Protein AF-A0A968GPU6-F1 (afdb_monomer_lite)

Structure (mmCIF, N/CA/C/O backbone):
data_AF-A0A968GPU6-F1
#
_entry.id   AF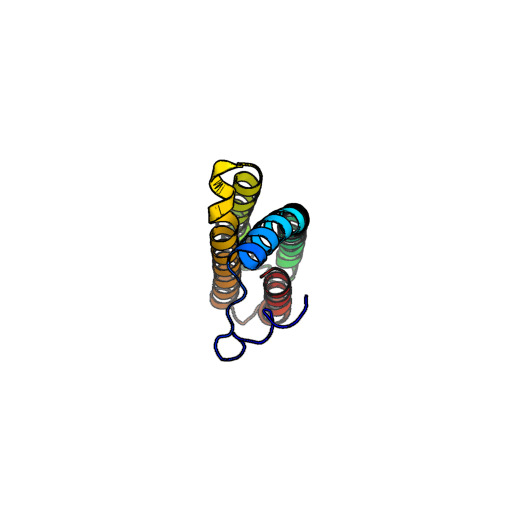-A0A968GPU6-F1
#
loop_
_atom_site.group_PDB
_atom_site.id
_atom_site.type_symbol
_atom_site.label_atom_id
_atom_site.label_alt_id
_atom_site.label_comp_id
_atom_site.label_asym_id
_atom_site.label_entity_id
_atom_site.label_seq_id
_atom_site.pdbx_PDB_ins_code
_atom_site.Cartn_x
_atom_site.Cartn_y
_atom_site.Cartn_z
_atom_site.occupancy
_atom_site.B_iso_or_equiv
_atom_site.auth_seq_id
_atom_site.auth_comp_id
_atom_site.auth_asym_id
_atom_site.auth_atom_id
_atom_site.pdbx_PDB_model_num
ATOM 1 N N . MET A 1 1 ? -8.456 8.054 47.550 1.00 48.69 1 MET A N 1
ATOM 2 C CA . MET A 1 1 ? -9.000 7.369 46.356 1.00 48.69 1 MET A CA 1
ATOM 3 C C . MET A 1 1 ? -7.920 7.128 45.283 1.00 48.69 1 MET A C 1
ATOM 5 O O . MET A 1 1 ? -8.263 7.039 44.116 1.00 48.69 1 MET A O 1
ATOM 9 N N . ASN A 1 2 ? -6.633 6.989 45.658 1.00 53.50 2 ASN A N 1
ATOM 10 C CA . ASN A 1 2 ? -5.500 6.920 44.710 1.00 53.50 2 ASN A CA 1
ATOM 11 C C . ASN A 1 2 ? -4.607 5.671 44.880 1.00 53.50 2 ASN A C 1
ATOM 13 O O . ASN A 1 2 ? -3.618 5.537 44.168 1.00 53.50 2 ASN A O 1
ATOM 17 N N . GLU A 1 3 ? -4.919 4.755 45.801 1.00 53.34 3 GLU A N 1
ATOM 18 C CA . GLU A 1 3 ? -4.015 3.633 46.116 1.00 53.34 3 GLU A CA 1
ATOM 19 C C . GLU A 1 3 ? -4.204 2.389 45.233 1.00 53.34 3 GLU A C 1
ATOM 21 O O . GLU A 1 3 ? -3.287 1.580 45.127 1.00 53.34 3 GLU A O 1
ATOM 26 N N . SER A 1 4 ? -5.336 2.229 44.536 1.00 55.22 4 SER A N 1
ATOM 27 C CA . SER A 1 4 ? -5.575 1.027 43.712 1.00 55.22 4 SER A CA 1
ATOM 28 C C . SER A 1 4 ? -4.913 1.062 42.330 1.00 55.22 4 SER A C 1
ATOM 30 O O . SER A 1 4 ? -4.809 0.022 41.684 1.00 55.22 4 SER A O 1
ATOM 32 N N . LEU A 1 5 ? -4.438 2.227 41.871 1.00 55.34 5 LEU A N 1
ATOM 33 C CA . LEU A 1 5 ? -3.836 2.375 40.539 1.00 55.34 5 LEU A CA 1
ATOM 34 C C . LEU A 1 5 ? -2.384 1.875 40.470 1.00 55.34 5 LEU A C 1
ATOM 36 O O . LEU A 1 5 ? -1.908 1.533 39.391 1.00 55.34 5 LEU A O 1
ATOM 40 N N . TYR A 1 6 ? -1.684 1.796 41.605 1.00 55.47 6 TYR A N 1
ATOM 41 C CA . TYR A 1 6 ? -0.254 1.466 41.646 1.00 55.47 6 TYR A CA 1
ATOM 42 C C . TYR A 1 6 ? 0.049 -0.018 41.889 1.00 55.47 6 TYR A C 1
ATOM 44 O O . TYR A 1 6 ? 1.176 -0.453 41.658 1.00 55.47 6 TYR A O 1
ATOM 52 N N . ALA A 1 7 ? -0.937 -0.818 42.305 1.00 53.78 7 ALA A N 1
ATOM 53 C CA . ALA A 1 7 ? -0.717 -2.206 42.722 1.00 53.78 7 ALA A CA 1
ATOM 54 C C . ALA A 1 7 ? -0.409 -3.188 41.567 1.00 53.78 7 ALA A C 1
ATOM 56 O O . ALA A 1 7 ? -0.089 -4.347 41.822 1.00 53.78 7 ALA A O 1
ATOM 57 N N . GLN A 1 8 ? -0.495 -2.758 40.302 1.00 57.78 8 GLN A N 1
ATOM 58 C CA . GLN A 1 8 ? -0.312 -3.623 39.124 1.00 57.78 8 GLN A CA 1
ATOM 59 C C . GLN A 1 8 ? 0.889 -3.254 38.238 1.00 57.78 8 GLN A C 1
ATOM 61 O O . GLN A 1 8 ? 1.000 -3.758 37.129 1.00 57.78 8 GLN A O 1
ATOM 66 N N . THR A 1 9 ? 1.846 -2.454 38.713 1.00 57.00 9 THR A N 1
ATOM 67 C CA . THR A 1 9 ? 3.038 -2.051 37.930 1.00 57.00 9 THR A CA 1
ATOM 68 C C . THR A 1 9 ? 3.985 -3.195 37.542 1.00 57.00 9 THR A C 1
ATOM 70 O O . THR A 1 9 ? 4.861 -2.992 36.707 1.00 57.00 9 THR A O 1
ATOM 73 N N . ASN A 1 10 ? 3.793 -4.412 38.067 1.00 58.62 10 ASN A N 1
ATOM 74 C CA . ASN A 1 10 ? 4.578 -5.589 37.671 1.00 58.62 10 ASN A CA 1
ATOM 75 C C . ASN A 1 10 ? 4.039 -6.300 36.407 1.00 58.62 10 ASN A C 1
ATOM 77 O O . ASN A 1 10 ? 4.598 -7.291 35.940 1.00 58.62 10 ASN A O 1
ATOM 81 N N . ARG A 1 11 ? 2.937 -5.804 35.831 1.00 59.97 11 ARG A N 1
ATOM 82 C CA . ARG A 1 11 ? 2.439 -6.174 34.503 1.00 59.97 11 ARG A CA 1
ATOM 83 C C . ARG A 1 11 ? 2.084 -4.883 33.778 1.00 59.97 11 ARG A C 1
ATOM 85 O O . ARG A 1 11 ? 1.332 -4.078 34.303 1.00 59.97 11 ARG A O 1
ATOM 92 N N . LEU A 1 12 ? 2.569 -4.696 32.553 1.00 64.75 12 LEU A N 1
ATOM 93 C CA . LEU A 1 12 ? 2.187 -3.584 31.667 1.00 64.75 12 LEU A CA 1
ATOM 94 C C . LEU A 1 12 ? 0.720 -3.722 31.181 1.00 64.75 12 LEU A C 1
ATOM 96 O O . LEU A 1 12 ? 0.446 -3.636 29.987 1.00 64.75 12 LEU A O 1
ATOM 100 N N . ARG A 1 13 ? -0.227 -4.022 32.079 1.00 59.91 13 ARG A N 1
ATOM 101 C CA . ARG A 1 13 ? -1.660 -4.151 31.802 1.00 59.91 13 ARG A CA 1
ATOM 102 C C . ARG A 1 13 ? -2.419 -3.146 32.651 1.00 59.91 13 ARG A C 1
ATOM 104 O O . ARG A 1 13 ? -2.298 -3.138 33.871 1.00 59.91 13 ARG A O 1
ATOM 111 N N . PHE A 1 14 ? -3.206 -2.317 31.980 1.00 70.81 14 PHE A N 1
ATOM 112 C CA . PHE A 1 14 ? -4.146 -1.421 32.633 1.00 70.81 14 PHE A CA 1
ATOM 113 C C . PHE A 1 14 ? -5.359 -2.208 33.161 1.00 70.81 14 PHE A C 1
ATOM 115 O O . PHE A 1 14 ? -5.649 -3.299 32.659 1.00 70.81 14 PHE A O 1
ATOM 122 N N . PRO A 1 15 ? -6.093 -1.663 34.145 1.00 79.81 15 PRO A N 1
ATOM 123 C CA . PRO A 1 15 ? -7.389 -2.200 34.550 1.00 79.81 15 PRO A CA 1
ATOM 124 C C . PRO A 1 15 ? -8.339 -2.332 33.349 1.00 79.81 15 PRO A C 1
ATOM 126 O O . PRO A 1 15 ? -8.404 -1.429 32.512 1.00 79.81 15 PRO A O 1
ATOM 129 N N . GLU A 1 16 ? -9.096 -3.434 33.270 1.00 75.81 16 GLU A N 1
ATOM 130 C CA . GLU A 1 16 ? -9.907 -3.775 32.084 1.00 75.81 16 GLU A CA 1
ATOM 131 C C . GLU A 1 16 ? -10.935 -2.694 31.710 1.00 75.81 16 GLU A C 1
ATOM 133 O O . GLU A 1 16 ? -11.199 -2.476 30.527 1.00 75.81 16 GLU A O 1
ATOM 138 N N . GLU A 1 17 ? -11.479 -1.973 32.693 1.00 75.38 17 GLU A N 1
ATOM 139 C CA . GLU A 1 17 ? -12.395 -0.847 32.467 1.00 75.38 17 GLU A CA 1
ATOM 140 C C . GLU A 1 17 ? -11.727 0.325 31.743 1.00 75.38 17 GLU A C 1
ATOM 142 O O . GLU A 1 17 ? -12.284 0.846 30.773 1.00 75.38 17 GLU A O 1
ATOM 147 N N . ILE A 1 18 ? -10.510 0.690 32.157 1.00 76.00 18 ILE A N 1
ATOM 148 C CA . ILE A 1 18 ? -9.729 1.757 31.521 1.00 76.00 18 ILE A CA 1
ATOM 149 C C . ILE A 1 18 ? -9.298 1.313 30.122 1.00 76.00 18 ILE A C 1
ATOM 151 O O . ILE A 1 18 ? -9.403 2.079 29.168 1.00 76.00 18 ILE A O 1
ATOM 155 N N . GLU A 1 19 ? -8.878 0.056 29.963 1.00 74.19 19 GLU A N 1
ATOM 156 C CA . GLU A 1 19 ? -8.459 -0.488 28.667 1.00 74.19 19 GLU A CA 1
ATOM 157 C C . GLU A 1 19 ? -9.624 -0.541 27.659 1.00 74.19 19 GLU A C 1
ATOM 159 O O . GLU A 1 19 ? -9.442 -0.303 26.461 1.00 74.19 19 GLU A O 1
ATOM 164 N N . LYS A 1 20 ? -10.846 -0.816 28.135 1.00 74.81 20 LYS A N 1
ATOM 165 C CA . LYS A 1 20 ? -12.064 -0.808 27.315 1.00 74.81 20 LYS A CA 1
ATOM 166 C C . LYS A 1 20 ? -12.468 0.610 26.910 1.00 74.81 20 LYS A C 1
ATOM 168 O O . LYS A 1 20 ? -12.769 0.819 25.736 1.00 74.81 20 LYS A O 1
ATOM 173 N N . GLN A 1 21 ? -12.443 1.572 27.834 1.00 73.44 21 GLN A N 1
ATOM 174 C CA . GLN A 1 21 ? -12.720 2.982 27.526 1.00 73.44 21 GLN A CA 1
ATOM 175 C C . GLN A 1 21 ? -11.684 3.557 26.554 1.00 73.44 21 GLN A C 1
ATOM 177 O O . GLN A 1 21 ? -12.059 4.122 25.528 1.00 73.44 21 GLN A O 1
ATOM 182 N N . PHE A 1 22 ? -10.396 3.294 26.796 1.00 71.50 22 PHE A N 1
ATOM 183 C CA . PHE A 1 22 ? -9.315 3.693 25.899 1.00 71.50 22 PHE A CA 1
ATOM 184 C C . PHE A 1 22 ? -9.508 3.126 24.491 1.00 71.50 22 PHE A C 1
ATOM 186 O O . PHE A 1 22 ? -9.403 3.866 23.519 1.00 71.50 22 PHE A O 1
ATOM 193 N N . ARG A 1 23 ? -9.853 1.837 24.349 1.00 68.19 23 ARG A N 1
ATOM 194 C CA . ARG A 1 23 ? -10.138 1.245 23.030 1.00 68.19 23 ARG A CA 1
ATOM 195 C C . ARG A 1 23 ? -11.301 1.935 22.323 1.00 68.19 23 ARG A C 1
ATOM 197 O O . ARG A 1 23 ? -11.205 2.186 21.126 1.00 68.19 23 ARG A O 1
ATOM 204 N N . VAL A 1 24 ? -12.385 2.251 23.029 1.00 69.06 24 VAL A N 1
ATOM 205 C CA . VAL A 1 24 ? -13.553 2.925 22.434 1.00 69.06 24 VAL A CA 1
ATOM 206 C C . VAL A 1 24 ? -13.193 4.330 21.945 1.00 69.06 24 VAL A C 1
ATOM 208 O O . VAL A 1 24 ? -13.494 4.666 20.796 1.00 69.06 24 VAL A O 1
ATOM 211 N N . ASP A 1 25 ? -12.499 5.118 22.764 1.00 66.69 25 ASP A N 1
ATOM 212 C CA . ASP A 1 25 ? -12.098 6.482 22.405 1.00 66.69 25 ASP A CA 1
ATOM 213 C C . ASP A 1 25 ? -11.018 6.502 21.316 1.00 66.69 25 ASP A C 1
ATOM 215 O O . ASP A 1 25 ? -11.111 7.273 20.355 1.00 66.69 25 ASP A O 1
ATOM 219 N N . TYR A 1 26 ? -10.052 5.584 21.384 1.00 66.19 26 TYR A N 1
ATOM 220 C CA . TYR A 1 26 ? -9.037 5.395 20.350 1.00 66.19 26 TYR A CA 1
ATOM 221 C C . TYR A 1 26 ? -9.676 5.003 19.012 1.00 66.19 26 TYR A C 1
ATOM 223 O O . TYR A 1 26 ? -9.396 5.613 17.982 1.00 66.19 26 TYR A O 1
ATOM 231 N N . HIS A 1 27 ? -10.613 4.050 19.006 1.00 64.56 27 HIS A N 1
ATOM 232 C CA . HIS A 1 27 ? -11.337 3.671 17.790 1.00 64.56 27 HIS A CA 1
ATOM 233 C C . HIS A 1 27 ? -12.194 4.808 17.224 1.00 64.56 27 HIS A C 1
ATOM 235 O O . HIS A 1 27 ? -12.430 4.843 16.014 1.00 64.56 27 HIS A O 1
ATOM 241 N N . ARG A 1 28 ? -12.674 5.735 18.060 1.00 64.88 28 ARG A N 1
ATOM 242 C CA . ARG A 1 28 ? -13.468 6.882 17.610 1.00 64.88 28 ARG A CA 1
ATOM 243 C C . ARG A 1 28 ? -12.600 7.967 16.976 1.00 64.88 28 ARG A C 1
ATOM 245 O O . ARG A 1 28 ? -12.953 8.450 15.902 1.00 64.88 28 ARG A O 1
ATOM 252 N N . SER A 1 29 ? -11.476 8.313 17.602 1.00 61.47 29 SER A N 1
ATOM 253 C 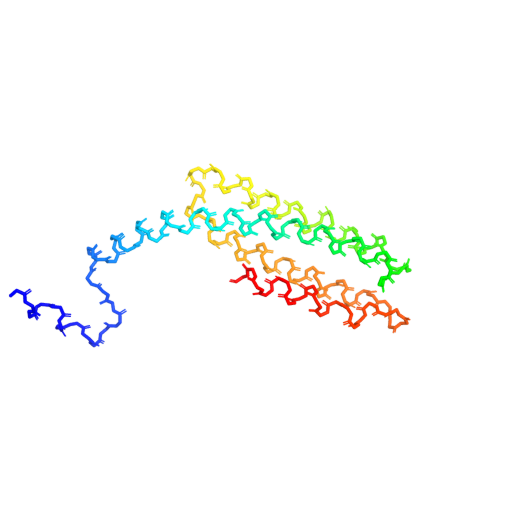CA . SER A 1 29 ? -10.556 9.348 17.111 1.00 61.47 29 SER A CA 1
ATOM 254 C C . SER A 1 29 ? -9.799 8.899 15.854 1.00 61.47 29 SER A C 1
ATOM 256 O O . SER A 1 29 ? -9.739 9.615 14.853 1.00 61.47 29 SER A O 1
ATOM 258 N N . THR A 1 30 ? -9.320 7.652 15.841 1.00 65.88 30 THR A N 1
ATOM 259 C CA . THR A 1 30 ? -8.502 7.115 14.745 1.00 65.88 30 THR A CA 1
ATOM 260 C C . THR A 1 30 ? -9.290 6.958 13.437 1.00 65.88 30 THR A C 1
ATOM 262 O O . THR A 1 30 ? -8.722 7.123 12.363 1.00 65.88 30 THR A O 1
ATOM 265 N N . ARG A 1 31 ? -10.616 6.745 13.480 1.00 66.31 31 ARG A N 1
ATOM 266 C CA . ARG A 1 31 ? -11.455 6.557 12.273 1.00 66.31 31 ARG A CA 1
ATOM 267 C C . ARG A 1 31 ? -11.355 7.687 11.251 1.00 66.31 31 ARG A C 1
ATOM 269 O O . ARG A 1 31 ? -11.281 7.411 10.053 1.00 66.31 31 ARG A O 1
ATOM 276 N N . SER A 1 32 ? -11.418 8.938 11.700 1.00 68.25 32 SER A N 1
ATOM 277 C CA . SER A 1 32 ? -11.400 10.087 10.788 1.00 68.25 32 SER A CA 1
ATOM 278 C C . SER A 1 32 ? -10.004 10.297 10.211 1.00 68.25 32 SER A C 1
ATOM 280 O O . SER A 1 32 ? -9.863 10.458 8.999 1.00 68.25 32 SER A O 1
ATOM 282 N N . SER A 1 33 ? -8.973 10.186 11.049 1.00 72.31 33 SER A N 1
ATOM 283 C CA . SER A 1 33 ? -7.576 10.305 10.626 1.00 72.31 33 SER A CA 1
ATOM 284 C C . SER A 1 33 ? -7.178 9.209 9.635 1.00 72.31 33 SER A C 1
ATOM 286 O O . SER A 1 33 ? -6.562 9.514 8.618 1.00 72.31 33 SER A O 1
ATOM 288 N N . THR A 1 34 ? -7.602 7.956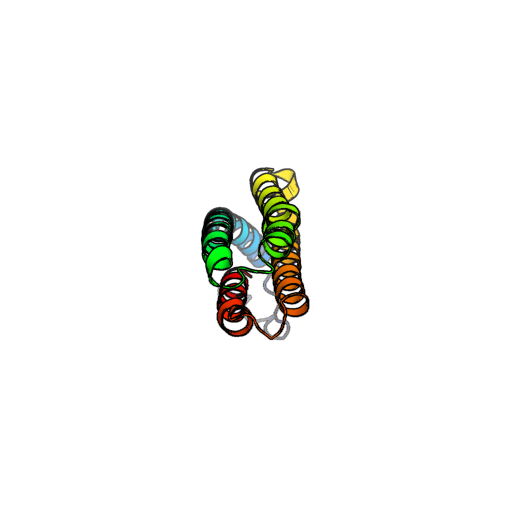 9.843 1.00 74.69 34 THR A N 1
ATOM 289 C CA . THR A 1 34 ? -7.324 6.848 8.910 1.00 74.69 34 THR A CA 1
ATOM 290 C C . THR A 1 34 ? -7.952 7.078 7.537 1.00 74.69 34 THR A C 1
ATOM 292 O O . THR A 1 34 ? -7.321 6.800 6.522 1.00 74.69 34 THR A O 1
ATOM 295 N N . ARG A 1 35 ? -9.178 7.614 7.475 1.00 80.25 35 ARG A N 1
ATOM 296 C CA . ARG A 1 35 ? -9.838 7.925 6.195 1.00 80.25 35 ARG A CA 1
ATOM 297 C C . ARG A 1 35 ? -9.129 9.045 5.447 1.00 80.25 35 ARG A C 1
ATOM 299 O O . ARG A 1 35 ? -8.908 8.917 4.249 1.00 80.25 35 ARG A O 1
ATOM 306 N N . ILE A 1 36 ? -8.750 10.111 6.151 1.00 80.69 36 ILE A N 1
ATOM 307 C CA . ILE A 1 36 ? -7.992 11.223 5.565 1.00 80.69 36 ILE A CA 1
ATOM 308 C C . ILE A 1 36 ? -6.643 10.719 5.043 1.00 80.69 36 ILE A C 1
ATOM 310 O O . ILE A 1 36 ? -6.277 11.021 3.911 1.00 80.69 36 ILE A O 1
ATOM 314 N N . ALA A 1 37 ? -5.953 9.883 5.822 1.00 80.12 37 ALA A N 1
ATOM 315 C CA . ALA A 1 37 ? -4.693 9.272 5.424 1.00 80.12 37 ALA A CA 1
ATOM 316 C C . ALA A 1 37 ? -4.854 8.362 4.193 1.00 80.12 37 ALA A C 1
ATOM 318 O O . ALA A 1 37 ? -4.037 8.439 3.288 1.00 80.12 37 ALA A O 1
ATOM 319 N N . LEU A 1 38 ? -5.920 7.553 4.111 1.00 78.19 38 LEU A N 1
ATOM 320 C CA . LEU A 1 38 ? -6.239 6.730 2.932 1.00 78.19 38 LEU A CA 1
ATOM 321 C C . LEU A 1 38 ? -6.447 7.562 1.666 1.00 78.19 38 LEU A C 1
ATOM 323 O O . LEU A 1 38 ? -5.907 7.222 0.615 1.00 78.19 38 LEU A O 1
ATOM 327 N N . VAL A 1 39 ? -7.213 8.651 1.759 1.00 83.19 39 VAL A N 1
ATOM 328 C CA . VAL A 1 39 ? -7.459 9.543 0.617 1.00 83.19 39 VAL A CA 1
ATOM 329 C C . VAL A 1 39 ? -6.169 10.232 0.184 1.00 83.19 39 VAL A C 1
ATOM 331 O O . VAL A 1 39 ? -5.848 10.230 -1.002 1.00 83.19 39 VAL A O 1
ATOM 334 N N . LEU A 1 40 ? -5.410 10.783 1.136 1.00 82.56 40 LEU A N 1
ATOM 335 C CA . LEU A 1 40 ? -4.114 11.405 0.863 1.00 82.56 40 LEU A CA 1
ATOM 336 C C . LEU A 1 40 ? -3.125 10.404 0.267 1.00 82.56 40 LEU A C 1
ATOM 338 O O . LEU A 1 40 ? -2.469 10.724 -0.717 1.00 82.56 40 LEU A O 1
ATOM 342 N N . GLY A 1 41 ? -3.053 9.194 0.819 1.00 80.06 41 GLY A N 1
ATOM 343 C CA . GLY A 1 41 ? -2.203 8.115 0.332 1.00 80.06 41 GLY A CA 1
ATOM 344 C C . GLY A 1 41 ? -2.544 7.747 -1.106 1.00 80.06 41 GLY A C 1
ATOM 345 O O . GLY A 1 41 ? -1.663 7.767 -1.957 1.00 80.06 41 GLY A O 1
ATOM 346 N N . LEU A 1 42 ? -3.823 7.511 -1.414 1.00 82.00 42 LEU A N 1
ATOM 347 C CA . LEU A 1 42 ? -4.270 7.216 -2.777 1.00 82.00 42 LEU A CA 1
ATOM 348 C C . LEU A 1 42 ? -3.979 8.375 -3.742 1.00 82.00 42 LEU A C 1
ATOM 350 O O . LEU A 1 42 ? -3.519 8.141 -4.861 1.00 82.00 42 LEU A O 1
ATOM 354 N N . PHE A 1 43 ? -4.222 9.616 -3.317 1.00 85.19 43 PHE A N 1
ATOM 355 C CA . PHE A 1 43 ? -3.977 10.807 -4.127 1.00 85.19 43 PHE A CA 1
ATOM 356 C C . PHE A 1 43 ? -2.489 10.989 -4.433 1.00 85.19 43 PHE A C 1
ATOM 358 O O . PHE A 1 43 ? -2.108 11.083 -5.599 1.00 85.19 43 PHE A O 1
ATOM 365 N N . LEU A 1 44 ? -1.640 10.975 -3.404 1.00 80.75 44 LEU A N 1
ATOM 366 C CA . LEU A 1 44 ? -0.194 11.107 -3.552 1.00 80.75 44 LEU A CA 1
ATOM 367 C C . LEU A 1 44 ? 0.368 9.938 -4.365 1.00 80.75 44 LEU A C 1
ATOM 369 O O . LEU A 1 44 ? 1.131 10.156 -5.301 1.00 80.75 44 LEU A O 1
ATOM 373 N N . TYR A 1 45 ? -0.063 8.707 -4.090 1.00 77.56 45 TYR A N 1
ATOM 374 C CA . TYR A 1 45 ? 0.381 7.529 -4.831 1.00 77.56 45 TYR A CA 1
ATOM 375 C C . TYR A 1 45 ? -0.033 7.575 -6.309 1.00 77.56 45 TYR A C 1
ATOM 377 O O . TYR A 1 45 ? 0.744 7.189 -7.181 1.00 77.56 45 TYR A O 1
ATOM 385 N N . SER A 1 46 ? -1.213 8.114 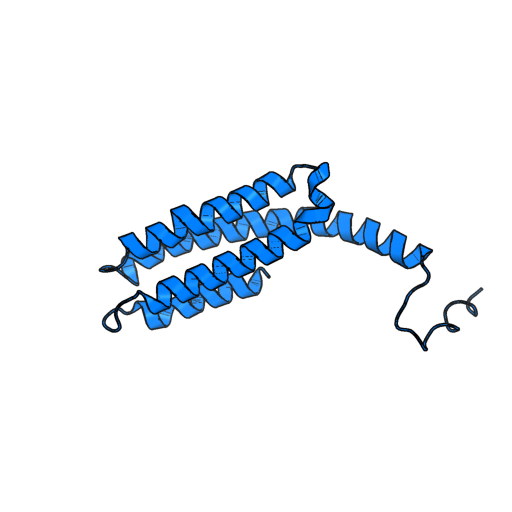-6.621 1.00 79.62 46 SER A N 1
ATOM 386 C CA . SER A 1 46 ? -1.640 8.344 -8.007 1.00 79.62 46 SER A CA 1
ATOM 387 C C . SER A 1 46 ? -0.832 9.458 -8.676 1.00 79.62 46 SER A C 1
ATOM 389 O O . SER A 1 46 ? -0.433 9.309 -9.829 1.00 79.62 46 SER A O 1
ATOM 391 N N . LEU A 1 47 ? -0.537 10.542 -7.950 1.00 82.38 47 LEU A N 1
ATOM 392 C CA . LEU A 1 47 ? 0.259 11.673 -8.434 1.00 82.38 47 LEU A CA 1
ATOM 393 C C . LEU A 1 47 ? 1.701 11.259 -8.758 1.00 82.38 47 LEU A C 1
ATOM 395 O O . LEU A 1 47 ? 2.233 11.634 -9.800 1.00 82.38 47 LEU A O 1
ATOM 399 N N . PHE A 1 48 ? 2.310 10.416 -7.920 1.00 74.44 48 PHE A N 1
ATOM 400 C CA . PHE A 1 48 ? 3.624 9.834 -8.200 1.00 74.44 48 PHE A CA 1
ATOM 401 C C . PHE A 1 48 ? 3.631 8.970 -9.475 1.00 74.44 48 PHE A C 1
ATOM 403 O O . PHE A 1 48 ? 4.692 8.793 -10.060 1.00 74.44 48 PHE A O 1
ATOM 410 N N . GLY A 1 49 ? 2.485 8.462 -9.944 1.00 73.25 49 GLY A N 1
ATOM 411 C CA . GLY A 1 49 ? 2.412 7.724 -11.209 1.00 73.25 49 GLY A CA 1
ATOM 412 C C . GLY A 1 49 ? 2.690 8.609 -12.428 1.00 73.25 49 GLY A C 1
ATOM 413 O O . GLY A 1 49 ? 3.238 8.138 -13.419 1.00 73.25 49 GLY A O 1
ATOM 414 N N . ILE A 1 50 ? 2.408 9.913 -12.336 1.00 76.50 50 ILE A N 1
ATOM 415 C CA . ILE A 1 50 ? 2.774 10.890 -13.374 1.00 76.50 50 ILE A CA 1
ATOM 416 C C . ILE A 1 50 ? 4.295 11.075 -13.412 1.00 76.50 50 ILE A C 1
ATOM 418 O O . ILE A 1 50 ? 4.879 11.199 -14.488 1.00 76.50 50 ILE A O 1
ATOM 422 N N . LEU A 1 51 ? 4.951 11.039 -12.248 1.00 72.62 51 LEU A N 1
ATOM 423 C CA . LEU A 1 51 ? 6.409 11.117 -12.159 1.00 72.62 51 LEU A CA 1
ATOM 424 C C . LEU A 1 51 ? 7.087 9.895 -12.803 1.00 72.62 51 LEU A C 1
ATOM 426 O O . LEU A 1 51 ? 8.158 10.047 -13.389 1.00 72.62 51 LEU A O 1
ATOM 430 N N . ASP A 1 52 ? 6.444 8.720 -12.782 1.00 71.06 52 ASP A N 1
ATOM 431 C CA . ASP A 1 52 ? 6.969 7.499 -13.416 1.00 71.06 52 ASP A CA 1
ATOM 432 C C . ASP A 1 52 ? 7.169 7.653 -14.934 1.00 71.06 52 ASP A C 1
ATOM 434 O O . ASP A 1 52 ? 8.074 7.031 -15.486 1.00 71.06 52 ASP A O 1
ATOM 438 N N . ILE A 1 53 ? 6.402 8.525 -15.607 1.00 70.12 53 ILE A N 1
ATOM 439 C CA . ILE A 1 53 ? 6.580 8.823 -17.042 1.00 70.12 53 ILE A CA 1
ATOM 440 C C . ILE A 1 53 ? 7.987 9.376 -17.310 1.00 70.12 53 ILE A C 1
ATOM 442 O O . ILE A 1 53 ? 8.601 9.054 -18.326 1.00 70.12 53 ILE A O 1
ATOM 446 N N . TYR A 1 54 ? 8.493 10.205 -16.395 1.00 69.75 54 TYR A N 1
ATOM 447 C CA . TYR A 1 54 ? 9.812 10.824 -16.501 1.00 69.75 54 TYR A CA 1
ATOM 448 C C . TYR A 1 54 ? 10.909 9.967 -15.862 1.00 69.75 54 TYR A C 1
ATOM 450 O O . TYR A 1 54 ? 12.041 9.971 -16.338 1.00 69.75 54 TYR A O 1
ATOM 458 N N . ALA A 1 55 ? 10.590 9.239 -14.788 1.00 66.69 55 ALA A N 1
ATOM 459 C CA . ALA A 1 55 ? 11.561 8.441 -14.046 1.00 66.69 55 ALA A CA 1
ATOM 460 C C . ALA A 1 55 ? 11.893 7.099 -14.724 1.00 66.69 55 ALA A C 1
ATOM 462 O O . ALA A 1 55 ? 13.024 6.623 -14.602 1.00 66.69 55 ALA A O 1
ATOM 463 N N . VAL A 1 56 ? 10.927 6.487 -15.418 1.00 69.44 56 VAL A N 1
ATOM 464 C CA . VAL A 1 56 ? 11.025 5.118 -15.958 1.00 69.44 56 VAL A CA 1
ATOM 465 C C . VAL A 1 56 ? 10.390 5.018 -17.360 1.00 69.44 56 VAL A C 1
ATOM 467 O O . VAL A 1 56 ? 9.466 4.235 -17.581 1.00 69.44 56 VAL A O 1
ATOM 470 N N . PRO A 1 57 ? 10.826 5.831 -18.341 1.00 67.81 57 PRO A N 1
ATOM 471 C CA . PRO A 1 57 ? 10.144 5.950 -19.632 1.00 67.81 57 PRO A CA 1
ATOM 472 C C . PRO A 1 57 ? 10.090 4.647 -20.451 1.00 67.81 57 PRO A C 1
ATOM 474 O O . PRO A 1 57 ? 9.143 4.471 -21.219 1.00 67.81 57 PRO A O 1
ATOM 477 N N . LEU A 1 58 ? 11.058 3.731 -20.302 1.00 68.56 58 LEU A N 1
ATOM 478 C CA . LEU A 1 58 ? 11.099 2.447 -21.019 1.00 68.56 58 LEU A CA 1
ATOM 479 C C . LEU A 1 58 ? 10.258 1.371 -20.323 1.00 68.56 58 LEU A C 1
ATOM 481 O O . LEU A 1 58 ? 9.665 0.534 -20.999 1.00 68.56 58 LEU A O 1
ATOM 485 N N . SER A 1 59 ? 10.197 1.390 -18.989 1.00 71.00 59 SER A N 1
ATOM 486 C CA . SER A 1 59 ? 9.472 0.389 -18.185 1.00 71.00 59 SER A CA 1
ATOM 487 C C . SER A 1 59 ? 8.105 0.880 -17.680 1.00 71.00 59 SER A C 1
ATOM 489 O O . SER A 1 59 ? 7.450 0.185 -16.898 1.00 71.00 59 SER A O 1
ATOM 491 N N . LYS A 1 60 ? 7.658 2.063 -18.132 1.00 74.25 60 LYS A N 1
ATOM 492 C CA . LYS A 1 60 ? 6.457 2.764 -17.647 1.00 74.25 60 LYS A CA 1
ATOM 493 C C . LYS A 1 60 ? 5.205 1.891 -17.641 1.00 74.25 60 LYS A C 1
ATOM 495 O O . LYS A 1 60 ? 4.454 1.929 -16.674 1.00 74.25 60 LYS A O 1
ATOM 500 N N . ASP A 1 61 ? 4.996 1.082 -18.680 1.00 77.31 61 ASP A N 1
ATOM 501 C CA . ASP A 1 61 ? 3.746 0.339 -18.858 1.00 77.31 61 ASP A CA 1
ATOM 502 C C . ASP A 1 61 ? 3.639 -0.780 -17.815 1.00 77.31 61 ASP A C 1
ATOM 504 O O . ASP A 1 61 ? 2.591 -0.967 -17.200 1.00 77.31 61 ASP A O 1
ATOM 508 N N . THR A 1 62 ? 4.752 -1.461 -17.527 1.00 78.12 62 THR A N 1
ATOM 509 C CA . THR A 1 62 ? 4.834 -2.499 -16.489 1.00 78.12 62 THR A CA 1
ATOM 510 C C . THR A 1 62 ? 4.689 -1.905 -15.088 1.00 78.12 62 THR A C 1
ATOM 512 O O . THR A 1 62 ? 3.991 -2.456 -14.237 1.00 78.12 62 THR A O 1
ATOM 515 N N . VAL A 1 63 ? 5.318 -0.755 -14.847 1.00 78.81 63 VAL A N 1
ATOM 516 C CA . VAL A 1 63 ? 5.236 -0.025 -13.574 1.00 78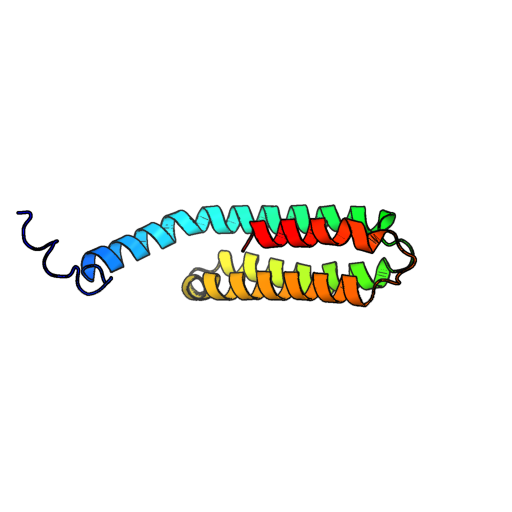.81 63 VAL A CA 1
ATOM 517 C C . VAL A 1 63 ? 3.807 0.456 -13.317 1.00 78.81 63 VAL A C 1
ATOM 519 O O . VAL A 1 63 ? 3.253 0.230 -12.242 1.00 78.81 63 VAL A O 1
ATOM 522 N N . TRP A 1 64 ? 3.171 1.055 -14.321 1.00 82.06 64 TRP A N 1
ATOM 523 C CA . TRP A 1 64 ? 1.779 1.490 -14.254 1.00 82.06 64 TRP A CA 1
ATOM 524 C C . TRP A 1 64 ? 0.818 0.319 -14.089 1.00 82.06 64 TRP A C 1
ATOM 526 O O . TRP A 1 64 ? -0.153 0.445 -13.345 1.00 82.06 64 TRP A O 1
ATOM 536 N N . PHE A 1 65 ? 1.104 -0.827 -14.710 1.00 83.94 65 PHE A N 1
ATOM 537 C CA . PHE A 1 65 ? 0.334 -2.045 -14.496 1.00 83.94 65 PHE A CA 1
ATOM 538 C C . PHE A 1 65 ? 0.349 -2.436 -13.013 1.00 83.94 65 PHE A C 1
ATOM 540 O O . PHE A 1 65 ? -0.704 -2.555 -12.393 1.00 83.94 65 PHE A O 1
ATOM 547 N N . ILE A 1 66 ? 1.525 -2.540 -12.389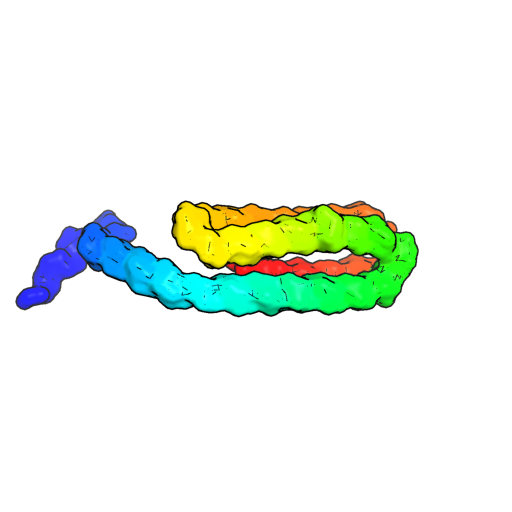 1.00 81.31 66 ILE A N 1
ATOM 548 C CA . ILE A 1 66 ? 1.625 -2.864 -10.956 1.00 81.31 66 ILE A CA 1
ATOM 549 C C . ILE A 1 66 ? 0.902 -1.803 -10.108 1.00 81.31 66 ILE A C 1
ATOM 551 O O . ILE A 1 66 ? 0.111 -2.132 -9.220 1.00 81.31 66 ILE A O 1
ATOM 555 N N . ARG A 1 67 ? 1.124 -0.520 -10.407 1.00 82.00 67 ARG A N 1
ATOM 556 C CA . ARG A 1 67 ? 0.597 0.599 -9.619 1.00 82.00 67 ARG A CA 1
ATOM 557 C C . ARG A 1 67 ? -0.932 0.696 -9.676 1.00 82.00 67 ARG A C 1
ATOM 559 O O . ARG A 1 67 ? -1.578 0.777 -8.631 1.00 82.00 67 ARG A O 1
ATOM 566 N N . TYR A 1 68 ? -1.516 0.676 -10.872 1.00 81.50 68 TYR A N 1
ATOM 567 C CA . TYR A 1 68 ? -2.943 0.936 -11.078 1.00 81.50 68 TYR A CA 1
ATOM 568 C C . TYR A 1 68 ? -3.812 -0.327 -11.111 1.00 81.50 68 TYR A C 1
ATOM 570 O O . TYR A 1 68 ? -5.004 -0.220 -10.840 1.00 81.50 68 TYR A O 1
ATOM 578 N N . ILE A 1 69 ? -3.253 -1.511 -11.394 1.00 85.00 69 ILE A N 1
ATOM 579 C CA . ILE A 1 69 ? -4.024 -2.770 -11.449 1.00 85.00 69 ILE A CA 1
ATOM 580 C C . ILE A 1 69 ? -3.858 -3.614 -10.182 1.00 85.00 69 ILE A C 1
ATOM 582 O O . ILE A 1 69 ? -4.757 -4.385 -9.857 1.00 85.00 69 ILE A O 1
ATOM 586 N N . ILE A 1 70 ? -2.769 -3.455 -9.424 1.00 83.94 70 ILE A N 1
ATOM 587 C CA . ILE A 1 70 ? -2.571 -4.202 -8.171 1.00 83.94 70 ILE A CA 1
ATOM 588 C C . ILE A 1 70 ? -2.748 -3.281 -6.966 1.00 83.94 70 ILE A C 1
ATOM 590 O O . ILE A 1 70 ? -3.632 -3.503 -6.142 1.00 83.94 70 ILE A O 1
ATOM 594 N N . VAL A 1 71 ? -1.933 -2.230 -6.859 1.00 83.31 71 VAL A N 1
ATOM 595 C CA . VAL A 1 71 ? -1.868 -1.436 -5.622 1.00 83.31 71 VAL A CA 1
ATOM 596 C C . VAL A 1 71 ? -3.099 -0.542 -5.446 1.00 83.31 71 VAL A C 1
ATOM 598 O O . VAL A 1 71 ? -3.768 -0.618 -4.416 1.00 83.31 71 VAL A O 1
ATOM 601 N N . ALA A 1 72 ? -3.460 0.250 -6.460 1.00 83.88 72 ALA A N 1
ATOM 602 C CA . ALA A 1 72 ? -4.622 1.137 -6.402 1.00 83.88 72 ALA A CA 1
ATOM 603 C C . ALA A 1 72 ? -5.946 0.424 -6.041 1.00 83.88 72 ALA A C 1
ATOM 605 O O . ALA A 1 72 ? -6.630 0.904 -5.134 1.00 83.88 72 ALA A O 1
ATOM 606 N N . PRO A 1 73 ? -6.332 -0.714 -6.656 1.00 85.94 73 PRO A N 1
ATOM 607 C CA . PRO A 1 73 ? -7.575 -1.390 -6.295 1.00 85.94 73 PRO A CA 1
ATOM 608 C C . PRO A 1 73 ? -7.545 -1.963 -4.880 1.00 85.94 73 PRO A C 1
ATOM 610 O O . PRO A 1 73 ? -8.564 -1.903 -4.197 1.00 85.94 73 PRO A O 1
ATOM 613 N N . VAL A 1 74 ? -6.394 -2.448 -4.398 1.00 86.31 74 VAL A N 1
ATOM 614 C CA . VAL A 1 74 ? -6.251 -2.877 -2.997 1.00 86.31 74 VAL A CA 1
ATOM 615 C C . VAL A 1 74 ? -6.499 -1.698 -2.058 1.00 86.31 74 VAL A C 1
ATOM 617 O O . VAL A 1 74 ? -7.314 -1.806 -1.141 1.00 86.31 74 VAL A O 1
ATOM 620 N N . THR A 1 75 ? -5.882 -0.545 -2.316 1.00 81.94 75 THR A N 1
ATOM 621 C CA . THR A 1 75 ? -6.085 0.669 -1.514 1.00 81.94 75 THR A CA 1
ATOM 622 C C . THR A 1 75 ? -7.532 1.165 -1.564 1.00 81.94 75 THR A C 1
ATOM 624 O O . THR A 1 75 ? -8.092 1.524 -0.528 1.00 81.94 75 THR A O 1
ATOM 627 N N . ILE A 1 76 ? -8.171 1.139 -2.737 1.00 86.12 76 ILE A N 1
ATOM 628 C CA . ILE A 1 76 ? -9.585 1.506 -2.908 1.00 86.12 76 ILE A CA 1
ATOM 629 C C . ILE A 1 76 ? -10.493 0.546 -2.136 1.00 86.12 76 ILE A C 1
ATOM 631 O O . ILE A 1 76 ? -11.450 0.986 -1.503 1.00 86.12 76 ILE A O 1
ATOM 635 N N . LEU A 1 77 ? -10.193 -0.753 -2.134 1.00 87.62 77 LEU A N 1
ATOM 636 C CA . LEU A 1 77 ? -10.962 -1.752 -1.394 1.00 87.62 77 LEU A CA 1
ATOM 637 C C . LEU A 1 77 ? -10.828 -1.526 0.120 1.00 87.62 77 LEU A C 1
ATOM 639 O O . LEU A 1 77 ? -11.832 -1.516 0.838 1.00 87.62 77 LEU A O 1
ATOM 643 N N . VAL A 1 78 ? -9.622 -1.237 0.616 1.00 84.62 78 VAL A N 1
ATOM 644 C CA . VAL A 1 78 ? -9.417 -0.855 2.025 1.00 84.62 78 VAL A CA 1
ATOM 645 C C . VAL A 1 78 ? -10.145 0.451 2.364 1.00 84.62 78 VAL A C 1
ATOM 647 O O . VAL A 1 78 ? -10.787 0.559 3.410 1.00 84.62 78 VAL A O 1
ATOM 650 N N . PHE A 1 79 ? -10.153 1.422 1.454 1.00 83.94 79 PHE A N 1
ATOM 651 C CA . PHE A 1 79 ? -10.927 2.645 1.627 1.00 83.94 79 PHE A CA 1
ATOM 652 C C . PHE A 1 79 ? -12.441 2.390 1.667 1.00 83.94 79 PHE A C 1
ATOM 654 O O . PHE A 1 79 ? -13.113 2.869 2.578 1.00 83.94 79 PHE A O 1
ATOM 661 N N . ALA A 1 80 ? -12.985 1.578 0.759 1.00 85.25 80 ALA A N 1
ATOM 662 C CA . ALA A 1 80 ? -14.405 1.229 0.728 1.00 85.25 80 ALA A CA 1
ATOM 663 C C . ALA A 1 80 ? -14.835 0.485 2.003 1.00 85.25 80 ALA A C 1
ATOM 665 O O . ALA A 1 80 ? -15.852 0.816 2.619 1.00 85.25 80 ALA A O 1
ATOM 666 N N . THR A 1 81 ? -14.017 -0.466 2.463 1.00 84.25 81 THR A N 1
ATOM 667 C CA . THR A 1 81 ? -14.261 -1.182 3.725 1.00 84.25 81 THR A CA 1
ATOM 668 C C . THR A 1 81 ? -14.203 -0.261 4.947 1.00 84.25 81 THR A C 1
ATOM 670 O O . THR A 1 81 ? -14.875 -0.542 5.939 1.00 84.25 81 THR A O 1
ATOM 673 N N . SER A 1 82 ? -13.517 0.890 4.868 1.00 80.38 82 SER A N 1
ATOM 674 C CA . SER A 1 82 ? -13.490 1.909 5.933 1.00 80.38 82 SER A CA 1
ATOM 675 C C . SER A 1 82 ? -14.858 2.538 6.220 1.00 80.38 82 SER A C 1
ATOM 677 O O . SER A 1 82 ? -15.126 2.998 7.339 1.00 80.38 82 SER A O 1
ATOM 679 N N . TYR A 1 83 ? -15.767 2.530 5.243 1.00 79.50 83 TYR A N 1
ATOM 680 C CA . TYR A 1 83 ? -17.136 3.024 5.413 1.00 79.50 83 TYR A CA 1
ATOM 681 C C . TYR A 1 83 ? -18.087 1.979 6.003 1.00 79.50 83 TYR A C 1
ATOM 683 O O . TYR A 1 83 ? -19.110 2.346 6.581 1.00 79.50 83 TYR A O 1
ATOM 691 N N . ILE A 1 84 ? -17.740 0.691 5.938 1.00 82.25 84 ILE A N 1
ATOM 692 C CA . ILE A 1 84 ? -18.601 -0.403 6.391 1.00 82.25 84 ILE A CA 1
ATOM 693 C C . ILE A 1 84 ? -18.398 -0.629 7.893 1.00 82.25 84 ILE A C 1
ATOM 695 O O . ILE A 1 84 ? -17.359 -1.121 8.332 1.00 82.25 84 ILE A O 1
ATOM 699 N N . ALA A 1 85 ? -19.420 -0.318 8.698 1.00 72.25 85 ALA A N 1
ATOM 700 C CA . ALA A 1 85 ? -19.361 -0.428 10.160 1.00 72.25 85 ALA A CA 1
ATOM 701 C C . ALA A 1 85 ? -18.969 -1.832 10.660 1.00 72.25 85 ALA A C 1
ATOM 703 O O . ALA A 1 85 ? -18.200 -1.966 11.608 1.00 72.25 85 ALA A O 1
ATOM 704 N N . ASN A 1 86 ? -19.436 -2.876 9.973 1.00 76.81 86 ASN A N 1
ATOM 705 C CA . ASN A 1 86 ? -19.214 -4.270 10.362 1.00 76.81 86 ASN A CA 1
ATOM 706 C C . ASN A 1 86 ? -17.760 -4.748 10.151 1.00 76.81 86 ASN A C 1
ATOM 708 O O . ASN A 1 86 ? -17.304 -5.691 10.798 1.00 76.81 86 ASN A O 1
ATOM 712 N N . LEU A 1 87 ? -17.014 -4.085 9.260 1.00 73.75 87 LEU A N 1
ATOM 713 C CA . LEU A 1 87 ? -15.630 -4.427 8.916 1.00 73.75 87 LEU A CA 1
ATOM 714 C C . LEU A 1 87 ? -14.603 -3.610 9.705 1.00 73.75 87 LEU A C 1
ATOM 716 O O . LEU A 1 87 ? -13.402 -3.818 9.558 1.00 73.75 87 LEU A O 1
ATOM 720 N N . GLN A 1 88 ? -15.049 -2.728 10.600 1.00 70.12 88 GLN A N 1
ATOM 721 C CA . GLN A 1 88 ? -14.160 -1.844 11.355 1.00 70.12 88 GLN A CA 1
ATOM 722 C C . GLN A 1 88 ? -13.181 -2.581 12.258 1.00 70.12 88 GLN A C 1
ATOM 724 O O . GLN A 1 88 ? -12.048 -2.137 12.415 1.00 70.12 88 GLN A O 1
ATOM 729 N N . LYS A 1 89 ? -13.581 -3.745 12.777 1.00 76.56 89 LYS A N 1
ATOM 730 C CA . LYS A 1 89 ? -12.687 -4.624 13.538 1.00 76.56 89 LYS A CA 1
ATOM 731 C C . LYS A 1 89 ? -11.524 -5.175 12.700 1.00 76.56 89 LYS A C 1
ATOM 733 O O . LYS A 1 89 ? -10.500 -5.537 13.262 1.00 76.56 89 LYS A O 1
ATOM 738 N N . TYR A 1 90 ? -11.669 -5.215 11.373 1.00 79.88 90 TYR A N 1
ATOM 739 C CA . TYR A 1 90 ? -10.641 -5.679 10.438 1.00 79.88 90 TYR A CA 1
ATOM 740 C C . TYR A 1 90 ? -9.868 -4.543 9.771 1.00 79.88 90 TYR A C 1
ATOM 742 O O . TYR A 1 90 ? -8.845 -4.814 9.150 1.00 79.88 90 TYR A O 1
ATOM 750 N N . LEU A 1 91 ? -10.304 -3.284 9.900 1.00 78.44 91 LEU A N 1
ATOM 751 C CA . LEU A 1 91 ? -9.666 -2.161 9.206 1.00 78.44 91 LEU A CA 1
ATOM 752 C C . LEU A 1 91 ? -8.187 -2.022 9.531 1.00 78.44 91 LEU A C 1
ATOM 754 O O . LEU A 1 91 ? -7.399 -1.767 8.633 1.00 78.44 91 LEU A O 1
ATOM 758 N N . GLN A 1 92 ? -7.800 -2.229 10.787 1.00 77.62 92 GLN A N 1
ATOM 759 C CA . GLN A 1 92 ? -6.397 -2.140 11.179 1.00 77.62 92 GLN A CA 1
ATOM 760 C C . GLN A 1 92 ? -5.544 -3.211 10.484 1.00 77.62 92 GLN A C 1
ATOM 762 O O . GLN A 1 92 ? -4.477 -2.904 9.964 1.00 77.62 92 GLN A O 1
ATOM 767 N N . VAL A 1 93 ? -6.050 -4.444 10.386 1.00 83.44 93 VAL A N 1
ATOM 768 C CA . VAL A 1 93 ? -5.371 -5.531 9.664 1.00 83.44 93 VAL A CA 1
ATOM 769 C C . VAL A 1 93 ? -5.332 -5.243 8.162 1.00 83.44 93 VAL A C 1
ATOM 771 O O . VAL A 1 93 ? -4.290 -5.402 7.535 1.00 83.44 93 VAL A O 1
ATOM 774 N N . LEU A 1 94 ? -6.440 -4.774 7.584 1.00 83.38 94 LEU A N 1
ATOM 775 C CA . LEU A 1 94 ? -6.526 -4.425 6.164 1.00 83.38 94 LEU A CA 1
ATOM 776 C C . LEU A 1 94 ? -5.570 -3.288 5.792 1.00 83.38 94 LEU A C 1
ATOM 778 O O . LEU A 1 94 ? -4.942 -3.355 4.742 1.00 83.38 94 LEU A O 1
ATOM 782 N N . MET A 1 95 ? -5.410 -2.287 6.659 1.00 79.69 95 MET A N 1
ATOM 783 C CA . MET A 1 95 ? -4.423 -1.217 6.489 1.00 79.69 95 MET A CA 1
ATOM 784 C C . MET A 1 95 ? -2.998 -1.773 6.475 1.00 79.69 95 MET A C 1
ATOM 786 O O . MET A 1 95 ? -2.247 -1.467 5.555 1.00 79.69 95 MET A O 1
ATOM 790 N N . CYS A 1 96 ? -2.638 -2.646 7.424 1.00 84.25 96 CYS A N 1
ATOM 791 C CA . CYS A 1 96 ? -1.320 -3.290 7.426 1.00 84.25 96 CYS A CA 1
ATOM 792 C C . CYS A 1 96 ? -1.075 -4.093 6.141 1.00 84.25 96 CYS A C 1
ATOM 794 O O . CYS A 1 96 ? 0.002 -4.006 5.555 1.00 84.25 96 CYS A O 1
ATOM 796 N N . VAL A 1 97 ? -2.080 -4.841 5.674 1.00 86.25 97 VAL A N 1
ATOM 797 C CA . VAL A 1 97 ? -1.994 -5.591 4.414 1.00 86.25 97 VAL A CA 1
ATOM 798 C C . VAL A 1 97 ? -1.840 -4.642 3.226 1.00 86.25 97 VAL A C 1
ATOM 800 O O . VAL A 1 97 ? -0.987 -4.880 2.380 1.00 86.25 97 VAL A O 1
ATOM 803 N N . ALA A 1 98 ? -2.602 -3.548 3.164 1.00 83.44 98 ALA A N 1
ATOM 804 C CA . ALA A 1 98 ? -2.487 -2.567 2.088 1.00 83.44 98 ALA A CA 1
ATOM 805 C C . ALA A 1 98 ? -1.100 -1.918 2.047 1.00 83.44 98 ALA A C 1
ATOM 807 O O . ALA A 1 98 ? -0.516 -1.812 0.970 1.00 83.44 98 ALA A O 1
ATOM 808 N N . VAL A 1 99 ? -0.548 -1.536 3.201 1.00 83.44 99 VAL A N 1
ATOM 809 C CA . VAL A 1 99 ? 0.810 -0.983 3.308 1.00 83.44 99 VAL A CA 1
ATOM 810 C C . VAL A 1 99 ? 1.850 -2.017 2.874 1.00 83.44 99 VAL A C 1
ATOM 812 O O . VAL A 1 99 ? 2.722 -1.698 2.067 1.00 83.44 99 VAL A O 1
ATOM 815 N N . ALA A 1 100 ? 1.728 -3.270 3.321 1.00 86.31 100 ALA A N 1
ATOM 816 C CA . ALA A 1 100 ? 2.634 -4.347 2.928 1.00 86.31 100 ALA A CA 1
ATOM 817 C C . ALA A 1 100 ? 2.581 -4.632 1.418 1.00 86.31 100 ALA A C 1
ATOM 819 O O . ALA A 1 100 ? 3.623 -4.714 0.772 1.00 86.31 100 ALA A O 1
ATOM 820 N N . VAL A 1 101 ? 1.381 -4.726 0.834 1.00 85.56 101 VAL A N 1
ATOM 821 C CA . VAL A 1 101 ? 1.185 -4.927 -0.612 1.00 85.56 101 VAL A CA 1
ATOM 822 C C . VAL A 1 101 ? 1.740 -3.748 -1.404 1.00 85.56 101 VAL A C 1
ATOM 824 O O . VAL A 1 101 ? 2.413 -3.954 -2.410 1.00 85.56 101 VAL A O 1
ATOM 827 N N . SER A 1 102 ? 1.512 -2.518 -0.940 1.00 81.69 102 SER A N 1
ATOM 828 C CA . SER A 1 102 ? 2.044 -1.317 -1.587 1.00 81.69 102 SER A CA 1
ATOM 829 C C . SER A 1 102 ? 3.576 -1.308 -1.550 1.00 81.69 102 SER A C 1
ATOM 831 O O . SER A 1 102 ? 4.213 -1.053 -2.570 1.00 81.69 102 SER A O 1
ATOM 833 N N . GLY A 1 103 ? 4.176 -1.643 -0.403 1.00 81.00 103 GLY A N 1
ATOM 834 C CA . GLY A 1 103 ? 5.627 -1.744 -0.239 1.00 81.00 103 GLY A CA 1
ATOM 835 C C . GLY A 1 103 ? 6.245 -2.834 -1.117 1.00 81.00 103 GLY A C 1
ATOM 836 O O . GLY A 1 103 ? 7.201 -2.568 -1.841 1.00 81.00 103 GLY A O 1
ATOM 837 N N . LEU A 1 104 ? 5.655 -4.034 -1.130 1.00 84.94 104 LEU A N 1
ATOM 838 C CA . LEU A 1 104 ? 6.067 -5.128 -2.017 1.00 84.94 104 LEU A CA 1
ATOM 839 C C . LEU A 1 104 ? 5.911 -4.755 -3.495 1.00 84.94 104 LEU A C 1
ATOM 841 O O . LEU A 1 104 ? 6.780 -5.085 -4.297 1.00 84.94 104 LEU A O 1
ATOM 845 N N . GLY A 1 105 ? 4.851 -4.026 -3.848 1.00 81.50 105 GLY A N 1
ATOM 846 C CA . GLY A 1 105 ? 4.655 -3.481 -5.187 1.00 81.50 105 GLY A CA 1
ATOM 847 C C . GLY A 1 105 ? 5.802 -2.562 -5.601 1.00 81.50 105 GLY A C 1
ATOM 848 O O . GLY A 1 105 ? 6.334 -2.717 -6.697 1.00 81.50 105 GLY A O 1
ATOM 849 N N . ILE A 1 106 ? 6.246 -1.657 -4.719 1.00 76.62 106 ILE A N 1
ATOM 850 C CA . ILE A 1 106 ? 7.417 -0.811 -4.999 1.00 76.62 106 ILE A CA 1
ATOM 851 C C . ILE A 1 106 ? 8.695 -1.638 -5.136 1.00 76.62 106 ILE A C 1
ATOM 853 O O . ILE A 1 106 ? 9.448 -1.421 -6.082 1.00 76.62 106 ILE A O 1
ATOM 857 N N . VAL A 1 107 ? 8.932 -2.604 -4.248 1.00 80.38 107 VAL A N 1
ATOM 858 C CA . VAL A 1 107 ? 10.108 -3.486 -4.345 1.00 80.38 107 VAL A CA 1
ATOM 859 C C . VAL A 1 107 ? 10.115 -4.251 -5.673 1.00 80.38 107 VAL A C 1
ATOM 861 O O . VAL A 1 107 ? 11.152 -4.323 -6.329 1.00 80.38 107 VAL A O 1
ATOM 864 N N . ALA A 1 108 ? 8.963 -4.759 -6.117 1.00 79.00 108 ALA A N 1
ATOM 865 C CA . ALA A 1 108 ? 8.827 -5.417 -7.414 1.00 79.00 108 ALA A CA 1
ATOM 866 C C . ALA A 1 108 ? 9.095 -4.454 -8.583 1.00 79.00 108 ALA A C 1
ATOM 868 O O . ALA A 1 108 ? 9.791 -4.822 -9.528 1.00 79.00 108 ALA A O 1
ATOM 869 N N . MET A 1 109 ? 8.605 -3.211 -8.507 1.00 74.25 109 MET A N 1
ATOM 870 C CA . MET A 1 109 ? 8.897 -2.178 -9.508 1.00 74.25 109 MET A CA 1
ATOM 871 C C . MET A 1 109 ? 10.401 -1.882 -9.590 1.00 74.25 109 MET A C 1
ATOM 873 O O . MET A 1 109 ? 10.941 -1.822 -10.692 1.00 74.25 109 MET A O 1
ATOM 877 N N . ILE A 1 110 ? 11.100 -1.789 -8.453 1.00 73.00 110 ILE A N 1
ATOM 878 C CA . ILE A 1 110 ? 12.563 -1.614 -8.414 1.00 73.00 110 ILE A CA 1
ATOM 879 C C . ILE A 1 110 ? 13.274 -2.815 -9.051 1.00 73.00 110 ILE A C 1
ATOM 881 O O . ILE A 1 110 ? 14.174 -2.621 -9.861 1.00 73.00 110 ILE A O 1
ATOM 885 N N . ALA A 1 111 ? 12.861 -4.043 -8.724 1.00 74.50 111 ALA A N 1
ATOM 886 C CA . ALA A 1 111 ? 13.500 -5.263 -9.221 1.00 74.50 111 ALA A CA 1
ATOM 887 C C . ALA A 1 111 ? 13.333 -5.479 -10.737 1.00 74.50 111 ALA A C 1
ATOM 889 O O . ALA A 1 111 ? 14.191 -6.092 -11.368 1.00 74.50 111 ALA A O 1
ATOM 890 N N . ILE A 1 112 ? 12.227 -5.004 -11.319 1.00 69.94 112 ILE A N 1
ATOM 891 C CA . ILE A 1 112 ? 11.922 -5.151 -12.753 1.00 69.94 112 ILE A CA 1
ATOM 892 C C . ILE A 1 112 ? 12.508 -3.995 -13.581 1.00 69.94 112 ILE A C 1
ATOM 894 O O . ILE A 1 112 ? 12.777 -4.162 -14.772 1.00 69.94 112 ILE A O 1
ATOM 898 N N . THR A 1 113 ? 12.715 -2.825 -12.971 1.00 68.62 113 THR A N 1
ATOM 899 C CA . THR A 1 113 ? 13.272 -1.657 -13.663 1.00 68.62 113 THR A CA 1
ATOM 900 C C . THR A 1 113 ? 14.713 -1.935 -14.099 1.00 68.62 113 THR A C 1
ATOM 902 O O . THR A 1 113 ? 15.556 -2.332 -13.297 1.00 68.62 113 THR A O 1
ATOM 905 N N . ARG A 1 114 ? 15.016 -1.717 -15.385 1.00 60.34 114 ARG A N 1
ATOM 906 C CA . ARG A 1 114 ? 16.362 -1.943 -15.940 1.00 60.34 114 ARG A CA 1
ATOM 907 C C . ARG A 1 114 ? 17.362 -0.949 -15.338 1.00 60.34 114 ARG A C 1
ATOM 909 O O . ARG A 1 114 ? 17.070 0.239 -15.240 1.00 60.34 114 ARG A O 1
ATOM 916 N N . GLU A 1 115 ? 18.575 -1.414 -15.034 1.00 56.03 115 GLU A N 1
ATOM 917 C CA . GLU A 1 115 ? 19.658 -0.631 -14.397 1.00 56.03 115 GLU A CA 1
ATOM 918 C C . GLU A 1 115 ? 20.068 0.650 -15.154 1.00 56.03 115 GLU A C 1
ATOM 920 O O . GLU A 1 115 ? 20.726 1.522 -14.593 1.00 56.03 115 GLU A O 1
ATOM 925 N N . VAL A 1 116 ? 19.664 0.778 -16.421 1.00 50.88 116 VAL A N 1
ATOM 926 C CA . VAL A 1 116 ? 19.963 1.920 -17.299 1.00 50.88 116 VAL A CA 1
ATOM 927 C C . VAL A 1 116 ? 19.024 3.117 -17.065 1.00 50.88 116 VAL A C 1
ATOM 929 O O . VAL A 1 116 ? 19.267 4.198 -17.597 1.00 50.88 116 VAL A O 1
ATOM 932 N N . GLU A 1 117 ? 17.947 2.955 -16.289 1.00 53.06 117 GLU A N 1
ATOM 933 C CA . GLU A 1 117 ? 16.948 4.006 -16.057 1.00 53.06 117 GLU A CA 1
ATOM 934 C C . GLU A 1 117 ? 17.161 4.753 -14.727 1.00 53.06 117 GLU A C 1
ATOM 936 O O . GLU A 1 117 ? 17.432 4.161 -13.679 1.00 53.06 117 GLU A O 1
ATOM 941 N N . PHE A 1 118 ? 16.966 6.080 -14.748 1.00 50.66 118 PHE A N 1
ATOM 942 C CA . PHE A 1 118 ? 17.075 6.978 -13.583 1.00 50.66 118 PHE A CA 1
ATOM 943 C C . PHE A 1 118 ? 16.110 6.638 -12.425 1.00 50.66 118 PHE A C 1
ATOM 945 O O . PHE A 1 118 ? 16.269 7.167 -11.319 1.00 50.66 118 PHE A O 1
ATOM 952 N N . GLY A 1 119 ? 15.140 5.744 -12.644 1.00 51.09 119 GLY A N 1
ATOM 953 C CA . GLY A 1 119 ? 14.159 5.298 -11.656 1.00 51.09 119 GLY A CA 1
ATOM 954 C C . GLY A 1 119 ? 14.775 4.770 -10.359 1.00 51.09 119 GLY A C 1
ATOM 955 O O . GLY A 1 119 ? 14.233 5.034 -9.287 1.00 51.09 119 GLY A O 1
ATOM 956 N N . ASN A 1 120 ? 15.949 4.130 -10.409 1.00 52.38 120 ASN A N 1
ATOM 957 C CA . ASN A 1 120 ? 16.591 3.543 -9.222 1.00 52.38 120 ASN A CA 1
ATOM 958 C C . ASN A 1 120 ? 16.867 4.584 -8.105 1.00 52.38 120 ASN A C 1
ATOM 960 O O . ASN A 1 120 ? 16.805 4.267 -6.921 1.00 52.38 120 ASN A O 1
ATOM 964 N N . ARG A 1 121 ? 17.073 5.869 -8.450 1.00 53.81 121 ARG A N 1
ATOM 965 C CA . ARG A 1 121 ? 17.257 6.952 -7.457 1.00 53.81 121 ARG A CA 1
ATOM 966 C C . ARG A 1 121 ? 15.952 7.561 -6.932 1.00 53.81 121 ARG A C 1
ATOM 968 O O . ARG A 1 121 ? 15.935 8.044 -5.804 1.00 53.81 121 ARG A O 1
ATOM 975 N N . PHE A 1 122 ? 14.873 7.544 -7.715 1.00 58.12 122 PHE A N 1
ATOM 976 C CA . PHE A 1 122 ? 13.592 8.167 -7.345 1.00 58.12 122 PHE A CA 1
ATOM 977 C C . PHE A 1 122 ? 12.608 7.197 -6.674 1.00 58.12 122 PHE A C 1
ATOM 979 O O . PHE A 1 122 ? 11.721 7.635 -5.943 1.00 58.12 122 PHE A O 1
ATOM 986 N N . TYR A 1 123 ? 12.785 5.880 -6.826 1.00 61.91 123 TYR A N 1
ATOM 987 C CA . TYR A 1 123 ? 11.919 4.894 -6.167 1.00 61.91 123 TYR A CA 1
ATOM 988 C C . TYR A 1 123 ? 12.005 4.912 -4.631 1.00 61.91 123 TYR A C 1
ATOM 990 O O . TYR A 1 123 ? 11.019 4.598 -3.959 1.00 61.91 123 TYR A O 1
ATOM 998 N N . PHE A 1 124 ? 13.124 5.370 -4.056 1.00 64.25 124 PHE A N 1
ATOM 999 C CA . PHE A 1 124 ? 13.237 5.617 -2.613 1.00 64.25 124 PHE A CA 1
ATOM 1000 C C . PHE A 1 124 ? 12.204 6.642 -2.115 1.00 64.25 124 PHE A C 1
ATOM 1002 O O . PHE A 1 124 ? 11.683 6.509 -1.010 1.00 64.25 124 PHE A O 1
ATOM 1009 N N . THR A 1 125 ? 11.827 7.620 -2.943 1.00 65.12 125 THR A N 1
ATOM 1010 C CA . THR A 1 125 ? 10.793 8.604 -2.595 1.00 65.12 125 THR A CA 1
ATOM 1011 C C . THR A 1 125 ? 9.417 7.947 -2.450 1.00 65.12 125 THR A C 1
ATOM 1013 O O . THR A 1 125 ? 8.661 8.298 -1.545 1.00 65.12 125 THR A O 1
ATOM 1016 N N . GLY A 1 126 ? 9.115 6.939 -3.276 1.00 64.88 126 GLY A N 1
ATOM 1017 C CA . GLY A 1 126 ? 7.902 6.132 -3.135 1.00 64.88 126 GLY A CA 1
ATOM 1018 C C . GLY A 1 126 ? 7.899 5.286 -1.856 1.00 64.88 126 GLY A C 1
ATOM 1019 O O . GLY A 1 126 ? 6.871 5.191 -1.187 1.00 64.88 126 GLY A O 1
ATOM 1020 N N . LEU A 1 127 ? 9.051 4.724 -1.471 1.00 66.25 127 LEU A N 1
ATOM 1021 C CA . LEU A 1 127 ? 9.197 3.991 -0.207 1.00 66.25 127 LEU A CA 1
ATOM 1022 C C . LEU A 1 127 ? 9.029 4.899 1.018 1.00 66.25 127 LEU A C 1
ATOM 1024 O O . LEU A 1 127 ? 8.349 4.506 1.965 1.00 66.25 127 LEU A O 1
ATOM 1028 N N . ILE A 1 128 ? 9.583 6.119 0.995 1.00 72.19 128 ILE A N 1
ATOM 1029 C CA . ILE A 1 128 ? 9.360 7.106 2.065 1.00 72.19 128 ILE A CA 1
ATOM 1030 C C . ILE A 1 128 ? 7.866 7.409 2.203 1.00 72.19 128 ILE A C 1
ATOM 1032 O O . ILE A 1 128 ? 7.345 7.393 3.314 1.00 72.19 128 ILE A O 1
ATOM 1036 N N . LEU A 1 129 ? 7.168 7.640 1.087 1.00 72.25 129 LEU A N 1
ATOM 1037 C CA . LEU A 1 129 ? 5.741 7.964 1.092 1.00 72.25 129 LEU A CA 1
ATOM 1038 C C . LEU A 1 129 ? 4.900 6.870 1.772 1.00 72.25 129 LEU A C 1
ATOM 1040 O O . LEU A 1 129 ? 4.036 7.178 2.587 1.00 72.25 129 LEU A O 1
ATOM 1044 N N . ILE A 1 130 ? 5.166 5.597 1.457 1.00 69.19 130 ILE A N 1
ATOM 1045 C CA . ILE A 1 130 ? 4.457 4.462 2.069 1.00 69.19 130 ILE A CA 1
ATOM 1046 C C . ILE A 1 130 ? 4.818 4.322 3.548 1.00 69.19 130 ILE A C 1
ATOM 1048 O O . ILE A 1 130 ? 3.939 4.053 4.363 1.00 69.19 130 ILE A O 1
ATOM 1052 N N . SER A 1 131 ? 6.086 4.534 3.903 1.00 66.75 131 SER A N 1
ATOM 1053 C CA . SER A 1 131 ? 6.553 4.474 5.292 1.00 66.75 131 SER A CA 1
ATOM 1054 C C . SER A 1 131 ? 5.880 5.523 6.184 1.00 66.75 131 SER A C 1
ATOM 1056 O O . SER A 1 131 ? 5.610 5.258 7.346 1.00 66.75 131 SER A O 1
ATOM 1058 N N . MET A 1 132 ? 5.534 6.699 5.646 1.00 71.19 132 MET A N 1
ATOM 1059 C CA . MET A 1 132 ? 4.785 7.720 6.397 1.00 71.19 132 MET A CA 1
ATOM 1060 C C . MET A 1 132 ? 3.318 7.342 6.654 1.00 71.19 132 MET A C 1
ATOM 1062 O O . MET A 1 132 ? 2.639 8.020 7.424 1.00 71.19 132 MET A O 1
ATOM 1066 N N . TRP A 1 133 ? 2.812 6.312 5.975 1.00 65.38 133 TRP A N 1
ATOM 1067 C CA . TRP A 1 133 ? 1.408 5.926 6.008 1.00 65.38 133 TRP A CA 1
ATOM 1068 C C . TRP A 1 133 ? 1.123 4.661 6.840 1.00 65.38 133 TRP A C 1
ATOM 1070 O O . TRP A 1 133 ? -0.022 4.467 7.256 1.00 65.38 133 TRP A O 1
ATOM 1080 N N . GLY A 1 134 ? 2.141 3.822 7.080 1.00 56.56 134 GLY A N 1
ATOM 1081 C CA . GLY A 1 134 ? 2.087 2.635 7.950 1.00 56.56 134 GLY A CA 1
ATOM 1082 C C . GLY A 1 134 ? 2.448 2.931 9.397 1.00 56.56 134 GLY A C 1
ATOM 1083 O O . GLY A 1 134 ? 1.880 2.236 10.269 1.00 56.56 134 GLY A O 1
#

Secondary structure (DSSP, 8-state):
--STTSTTTTSS---HHHHHHHHHHHHHHHHHHHHHHHHHHHHHHHHHHHHHHHH-TTTHHHHHHIIIIIIHHHHHHHHHHHH-GGGHHHHHHHHHHHHHHHHHHHHHHHHHS-TTSTHHHHHHHHHHHHHTT-

pLDDT: mean 72.76, std 10.12, range [48.69, 87.62]

Sequence (134 aa):
MNESLYAQTNRLRFPEEIEKQFRVDYHRSTRSSTRIALVLGLFLYSLFGILDIYAVPLSKDTVWFIRYIIVAPVTILVFATSYIANLQKYLQVLMCVAVAVSGLGIVAMIAITREVEFGNRFYFTGLILISMWG

Radius of gyration: 20.15 Å; chains: 1; bounding box: 39×18×67 Å

Foldseek 3Di:
DPPPQPPPPVDPDGDPVVVVVCVVVCLVVVLVVLLVLLVVLLVVLVVVLVVCCVQQVPCSVVLCCLSVVPLNVLSVVLNVLSPPPVCSVCSVVSQVVSLVSQLVSLVVVLVPGDPVTNNVVCSVVSVVSSVVSD